Protein AF-A0A316U1J8-F1 (afdb_monomer_lite)

Foldseek 3Di:
DEDDEDEAEDAEFEAAAEEGAEYEQQYAEEYYFYEYAAHQEEPYHFEAHPDPDHHPEYEYFQAEHAHPDRQYAAPYEYALRGRYAYEQYEYENCPRYYAYDPRVVSVCVRPSRHDHAQYEYADDPPDDLVVHYPPVCSVRYDYDNDPVRRPGHHPPVVNCVDPLCVVPVPDPSNND

InterPro domains:
  IPR060488 Pectate-lyase like, beta-helix domain [PF28492] (2-145)

Organism: NCBI:txid2079485

Secondary structure (DSSP, 8-state):
-BSSEEEEEEEEEES-SS-SEEEBSS-EEEEEEEEEES-SS-SEEE----TT-----EEEEEEEEE-TTTT-S-SEEE-TT--EEEEEEEEE-GGG---B-TTHHHHHT-TT--EE--EEE-PPTT--HHHHS-TTTGGGEEE-SSGGG--SS--GGGGTTSHHHHHSTTS-SS--

pLDDT: mean 93.14, std 6.66, range [65.0, 98.94]

Radius of gyration: 15.33 Å; chains: 1; bounding box: 42×33×35 Å

Sequence (176 aa):
MFGGTVNVTNVLVWNAGDDAIDTDQAFSGTIDNILIVGPKGSAFELDGPEGNFTSTGHTIQNATTYLQGNGSELMIDVDANTDVFMNNLLFTGLDEGGGISSDYIDYANNPNGYAITDIEVILPPGTSIGTFFPTELASEVTSVANLGSATVGANVNAFIWTWARQDNPQGSIGLE

Structure (mmCIF, N/CA/C/O backbone):
data_AF-A0A316U1J8-F1
#
_entry.id   AF-A0A316U1J8-F1
#
loop_
_atom_site.group_PDB
_atom_site.id
_atom_site.type_symbol
_atom_site.label_atom_id
_atom_site.label_alt_id
_atom_site.label_comp_id
_atom_site.label_asym_id
_atom_site.label_entity_id
_atom_site.label_seq_id
_atom_site.pdbx_PDB_ins_code
_atom_site.Cartn_x
_atom_site.Cartn_y
_atom_site.Cartn_z
_atom_site.occupancy
_atom_site.B_iso_or_equiv
_atom_site.auth_seq_id
_atom_site.auth_comp_id
_atom_site.auth_asym_id
_atom_site.auth_atom_id
_atom_site.pdbx_PDB_model_num
ATOM 1 N N . MET A 1 1 ? 5.958 -12.857 -2.113 1.00 79.31 1 MET A N 1
ATOM 2 C CA . MET A 1 1 ? 5.408 -13.372 -3.397 1.00 79.31 1 MET A CA 1
ATOM 3 C C . MET A 1 1 ? 6.536 -13.271 -4.397 1.00 79.31 1 MET A C 1
ATOM 5 O O . MET A 1 1 ? 7.012 -12.181 -4.641 1.00 79.31 1 MET A O 1
ATOM 9 N N . PHE A 1 2 ? 6.982 -14.384 -4.977 1.00 84.25 2 PHE A N 1
ATOM 10 C CA . PHE A 1 2 ? 8.300 -14.423 -5.619 1.00 84.25 2 PHE A CA 1
ATOM 11 C C . PHE A 1 2 ? 8.196 -14.670 -7.121 1.00 84.25 2 PHE A C 1
ATOM 13 O O . PHE A 1 2 ? 7.815 -15.769 -7.534 1.00 84.25 2 PHE A O 1
ATOM 20 N N . GLY A 1 3 ? 8.583 -13.670 -7.914 1.00 83.50 3 GLY A N 1
ATOM 21 C CA . GLY A 1 3 ? 8.756 -13.755 -9.363 1.00 83.50 3 GLY A CA 1
ATOM 22 C C . GLY A 1 3 ? 7.527 -14.146 -10.199 1.00 83.50 3 GLY A C 1
ATOM 23 O O . GLY A 1 3 ? 6.469 -14.554 -9.718 1.00 83.50 3 GLY A O 1
ATOM 24 N N . GLY A 1 4 ? 7.686 -14.027 -11.519 1.00 88.06 4 GLY A N 1
ATOM 25 C CA . GLY A 1 4 ? 6.643 -14.347 -12.497 1.00 88.06 4 GLY A CA 1
ATOM 26 C C . GLY A 1 4 ? 5.555 -13.277 -12.622 1.00 88.06 4 GLY A C 1
ATOM 27 O O . GLY A 1 4 ? 5.612 -12.222 -11.995 1.00 88.06 4 GLY A O 1
ATOM 28 N N . THR A 1 5 ? 4.571 -13.538 -13.487 1.00 94.00 5 THR A N 1
ATOM 29 C CA . THR A 1 5 ? 3.422 -12.646 -13.701 1.00 94.00 5 THR A CA 1
ATOM 30 C C . THR A 1 5 ? 2.176 -13.256 -13.087 1.00 94.00 5 THR A C 1
ATOM 32 O O . THR A 1 5 ? 1.649 -14.244 -13.606 1.00 94.00 5 THR A O 1
ATOM 35 N N . VAL A 1 6 ? 1.700 -12.676 -11.988 1.00 93.31 6 VAL A N 1
ATOM 36 C CA . VAL A 1 6 ? 0.536 -13.178 -11.255 1.00 93.31 6 VAL A CA 1
ATOM 37 C C . VAL A 1 6 ? -0.423 -12.034 -10.973 1.00 93.31 6 VAL A C 1
ATOM 39 O O . VAL A 1 6 ? -0.027 -10.965 -10.527 1.00 93.31 6 VAL A O 1
ATOM 42 N N . ASN A 1 7 ? -1.709 -12.294 -11.202 1.00 96.69 7 ASN A N 1
ATOM 43 C CA . ASN A 1 7 ? -2.777 -11.409 -10.767 1.00 96.69 7 ASN A CA 1
ATOM 44 C C . ASN A 1 7 ? -3.546 -12.089 -9.638 1.00 96.69 7 ASN A C 1
ATOM 46 O O . ASN A 1 7 ? -4.023 -13.214 -9.813 1.00 96.69 7 ASN A O 1
ATOM 50 N N . VAL A 1 8 ? -3.670 -11.417 -8.499 1.00 96.12 8 VAL A N 1
ATOM 51 C CA . VAL A 1 8 ? -4.373 -11.926 -7.318 1.00 96.12 8 VAL A CA 1
ATOM 52 C C . VAL A 1 8 ? -5.377 -10.885 -6.851 1.00 96.12 8 VAL A C 1
ATOM 54 O O . VAL A 1 8 ? -5.111 -9.689 -6.905 1.00 96.12 8 VAL A O 1
ATOM 57 N N . THR A 1 9 ? -6.544 -11.342 -6.399 1.00 97.75 9 THR A N 1
ATOM 58 C CA . THR A 1 9 ? -7.559 -10.465 -5.814 1.00 97.75 9 THR A CA 1
ATOM 59 C C . THR A 1 9 ? -8.136 -11.044 -4.527 1.00 97.75 9 THR A C 1
ATOM 61 O O . THR A 1 9 ? -8.257 -12.266 -4.409 1.00 97.75 9 THR A O 1
ATOM 64 N N . ASN A 1 10 ? -8.542 -10.173 -3.598 1.00 97.06 10 ASN A N 1
ATOM 65 C CA . ASN A 1 10 ? -9.162 -10.515 -2.312 1.00 97.06 10 ASN A CA 1
ATOM 66 C C . ASN A 1 10 ? -8.202 -11.287 -1.398 1.00 97.06 10 ASN A C 1
ATOM 68 O O . ASN A 1 10 ? -8.494 -12.405 -0.969 1.00 97.06 10 ASN A O 1
ATOM 72 N N . VAL A 1 11 ? -7.047 -10.686 -1.111 1.00 96.88 11 VAL A N 1
ATOM 73 C CA . VAL A 1 11 ? -5.992 -11.278 -0.276 1.00 96.88 11 VAL A CA 1
ATOM 74 C C . VAL A 1 11 ? -6.199 -10.887 1.181 1.00 96.88 11 VAL A C 1
ATOM 76 O O . VAL A 1 11 ? -6.258 -9.704 1.489 1.00 96.88 11 VAL A O 1
ATOM 79 N N . LEU A 1 12 ? -6.333 -11.872 2.072 1.00 96.19 12 LEU A N 1
ATOM 80 C CA . LEU A 1 12 ? -6.348 -11.650 3.518 1.00 96.19 12 LEU A CA 1
ATOM 81 C C . LEU A 1 12 ? -5.062 -12.210 4.119 1.00 96.19 12 LEU A C 1
ATOM 83 O O . LEU A 1 12 ? -4.828 -13.417 4.027 1.00 96.19 12 LEU A O 1
ATOM 87 N N . VAL A 1 13 ? -4.283 -11.356 4.778 1.00 95.69 13 VAL A N 1
ATOM 88 C CA . VAL A 1 13 ? -3.155 -11.760 5.621 1.00 95.69 13 VAL A CA 1
ATOM 89 C C . VAL A 1 13 ? -3.489 -11.409 7.065 1.00 95.69 13 VAL A C 1
ATOM 91 O O . VAL A 1 13 ? -3.810 -10.265 7.374 1.00 95.69 13 VAL A O 1
ATOM 94 N N . TRP A 1 14 ? -3.460 -12.401 7.953 1.00 93.88 14 TRP A N 1
ATOM 95 C CA . TRP A 1 14 ? -3.897 -12.244 9.339 1.00 93.88 14 TRP A CA 1
ATOM 96 C C . TRP A 1 14 ? -2.831 -12.761 10.300 1.00 93.88 14 TRP A C 1
ATOM 98 O O . TRP A 1 14 ? -2.495 -13.945 10.263 1.00 93.88 14 TRP A O 1
ATOM 108 N N . ASN A 1 15 ? -2.358 -11.892 11.195 1.00 92.38 15 ASN A N 1
ATOM 109 C CA . ASN A 1 15 ? -1.335 -12.167 12.202 1.00 92.38 15 ASN A CA 1
ATOM 110 C C . ASN A 1 15 ? -0.069 -12.805 11.609 1.00 92.38 15 ASN A C 1
ATOM 112 O O . ASN A 1 15 ? 0.427 -13.809 12.131 1.00 92.38 15 ASN A O 1
ATOM 116 N N . ALA A 1 16 ? 0.433 -12.249 10.501 1.00 93.06 16 ALA A N 1
ATOM 117 C CA . ALA A 1 16 ? 1.732 -12.645 9.970 1.00 93.06 16 ALA A CA 1
ATOM 118 C C . ALA A 1 16 ? 2.806 -12.377 11.035 1.00 93.06 16 ALA A C 1
ATOM 120 O O . ALA A 1 16 ? 2.930 -11.266 11.544 1.00 93.06 16 ALA A O 1
ATOM 121 N N . GLY A 1 17 ? 3.556 -13.419 11.403 1.00 93.94 17 GLY A N 1
ATOM 122 C CA . GLY A 1 17 ? 4.637 -13.326 12.393 1.00 93.94 17 GLY A CA 1
ATOM 123 C C . GLY A 1 17 ? 5.924 -12.697 11.855 1.00 93.94 17 GLY A C 1
ATOM 124 O O . GLY A 1 17 ? 6.918 -12.685 12.580 1.00 93.94 17 GLY A O 1
ATOM 125 N N . ASP A 1 18 ? 5.872 -12.229 10.612 1.00 93.12 18 ASP A N 1
ATOM 126 C CA . ASP A 1 18 ? 6.921 -11.615 9.804 1.00 93.12 18 ASP A CA 1
ATOM 127 C C . ASP A 1 18 ? 6.227 -10.663 8.805 1.00 93.12 18 ASP A C 1
ATOM 129 O O . ASP A 1 18 ? 5.109 -10.205 9.099 1.00 93.12 18 ASP A O 1
ATOM 133 N N . ASP A 1 19 ? 6.825 -10.406 7.645 1.00 95.38 19 ASP A N 1
ATOM 134 C CA . ASP A 1 19 ? 6.227 -9.598 6.579 1.00 95.38 19 ASP A CA 1
ATOM 135 C C . ASP A 1 19 ? 4.926 -10.198 6.024 1.00 95.38 19 ASP A C 1
ATOM 137 O O . ASP A 1 19 ? 4.743 -11.420 5.941 1.00 95.38 19 ASP A O 1
ATOM 141 N N . ALA A 1 20 ? 3.973 -9.333 5.665 1.00 96.31 20 ALA A N 1
ATOM 142 C CA . ALA A 1 20 ? 2.653 -9.762 5.203 1.00 96.31 20 ALA A CA 1
ATOM 143 C C . ALA A 1 20 ? 2.577 -9.940 3.682 1.00 96.31 20 ALA A C 1
ATOM 145 O O . ALA A 1 20 ? 2.282 -11.041 3.204 1.00 96.31 20 ALA A O 1
ATOM 146 N N . ILE A 1 21 ? 2.793 -8.865 2.922 1.00 97.25 21 ILE A N 1
ATOM 147 C CA . ILE A 1 21 ? 2.889 -8.905 1.462 1.00 97.25 21 ILE A CA 1
ATOM 148 C C . ILE A 1 21 ? 4.327 -8.615 1.080 1.00 97.25 21 ILE A C 1
ATOM 150 O O . ILE A 1 21 ? 4.756 -7.474 1.049 1.00 97.25 21 ILE A O 1
ATOM 154 N N . ASP A 1 22 ? 5.029 -9.684 0.771 1.00 94.38 22 ASP A N 1
ATOM 155 C CA . ASP A 1 22 ? 6.385 -9.657 0.250 1.00 94.38 22 ASP A CA 1
ATOM 156 C C . ASP A 1 22 ? 6.318 -9.665 -1.291 1.00 94.38 22 ASP A C 1
ATOM 158 O O . ASP A 1 22 ? 5.448 -10.352 -1.854 1.00 94.38 22 ASP A O 1
ATOM 162 N N . THR A 1 23 ? 7.172 -8.922 -1.996 1.00 93.62 23 THR A N 1
ATOM 163 C CA . THR A 1 23 ? 7.335 -9.062 -3.452 1.00 93.62 23 THR A CA 1
ATOM 164 C C . THR A 1 23 ? 8.793 -8.998 -3.877 1.00 93.62 23 THR A C 1
ATOM 166 O O . THR A 1 23 ? 9.331 -7.910 -4.028 1.00 93.62 23 THR A O 1
ATOM 169 N N . ASP A 1 24 ? 9.361 -10.150 -4.229 1.00 87.06 24 ASP A N 1
ATOM 170 C CA . ASP A 1 24 ? 10.767 -10.243 -4.632 1.00 87.06 24 ASP A CA 1
ATOM 171 C C . ASP A 1 24 ? 10.922 -10.874 -6.021 1.00 87.06 24 ASP A C 1
ATOM 173 O O . ASP A 1 24 ? 9.967 -11.343 -6.665 1.00 87.06 24 ASP A O 1
ATOM 177 N N . GLN A 1 25 ? 12.177 -10.970 -6.474 1.00 90.44 25 GLN A N 1
ATOM 178 C CA . GLN A 1 25 ? 12.572 -11.763 -7.644 1.00 90.44 25 GLN A CA 1
ATOM 179 C C . GLN A 1 25 ? 11.831 -11.336 -8.926 1.00 90.44 25 GLN A C 1
ATOM 181 O O . GLN A 1 25 ? 11.451 -12.170 -9.753 1.00 90.44 25 GLN A O 1
ATOM 186 N N . ALA A 1 26 ? 11.642 -10.022 -9.102 1.00 90.81 26 ALA A N 1
ATOM 187 C CA . ALA A 1 26 ? 10.945 -9.418 -10.242 1.00 90.81 26 ALA A CA 1
ATOM 188 C C . ALA A 1 26 ? 9.490 -9.891 -10.404 1.00 90.81 26 ALA A C 1
ATOM 190 O O . ALA A 1 26 ? 9.045 -10.243 -11.504 1.00 90.81 26 ALA A O 1
ATOM 191 N N . PHE A 1 27 ? 8.741 -9.917 -9.301 1.00 93.69 27 PHE A N 1
ATOM 192 C CA . PHE A 1 27 ? 7.295 -10.076 -9.355 1.00 93.69 27 PHE A CA 1
ATOM 193 C C . PHE A 1 27 ? 6.652 -9.032 -10.291 1.00 93.69 27 PHE A C 1
ATOM 195 O O . PHE A 1 27 ? 7.014 -7.855 -10.297 1.00 93.69 27 PHE A O 1
ATOM 202 N N . SER A 1 28 ? 5.687 -9.475 -11.098 1.00 93.81 28 SER A N 1
ATOM 203 C CA . SER A 1 28 ? 4.926 -8.638 -12.032 1.00 93.81 28 SER A CA 1
ATOM 204 C C . SER A 1 28 ? 3.435 -8.984 -11.985 1.00 93.81 28 SER A C 1
ATOM 206 O O . SER A 1 28 ? 3.052 -10.101 -11.629 1.00 93.81 28 SER A O 1
ATOM 208 N N . GLY A 1 29 ? 2.582 -8.050 -12.404 1.00 95.31 29 GLY A N 1
ATOM 209 C CA . GLY A 1 29 ? 1.125 -8.219 -12.405 1.00 95.31 29 GLY A CA 1
ATOM 210 C C . GLY A 1 29 ? 0.436 -7.320 -11.385 1.00 95.31 29 GLY A C 1
ATOM 211 O O . GLY A 1 29 ? 0.905 -6.214 -11.120 1.00 95.31 29 GLY A O 1
ATOM 212 N N . THR A 1 30 ? -0.700 -7.762 -10.852 1.00 98.00 30 THR A N 1
ATOM 213 C CA . THR A 1 30 ? -1.543 -6.941 -9.973 1.00 98.00 30 THR A CA 1
ATOM 214 C C . THR A 1 30 ? -2.007 -7.712 -8.745 1.00 98.00 30 THR A C 1
ATOM 216 O O . THR A 1 30 ? -2.579 -8.795 -8.866 1.00 98.00 30 THR A O 1
ATOM 219 N N . ILE A 1 31 ? -1.829 -7.119 -7.569 1.00 98.50 31 ILE A N 1
ATOM 220 C CA . ILE A 1 31 ? -2.442 -7.561 -6.318 1.00 98.50 31 ILE A CA 1
ATOM 221 C C . ILE A 1 31 ? -3.523 -6.539 -5.961 1.00 98.50 31 ILE A C 1
ATOM 223 O O . ILE A 1 31 ? -3.236 -5.366 -5.736 1.00 98.50 31 ILE A O 1
ATOM 227 N N . ASP A 1 32 ? -4.778 -6.975 -5.962 1.00 98.81 32 ASP A N 1
ATOM 228 C CA . ASP A 1 32 ? -5.940 -6.101 -5.811 1.00 98.81 32 ASP A CA 1
ATOM 229 C C . ASP A 1 32 ? -6.817 -6.515 -4.628 1.00 98.81 32 ASP A C 1
ATOM 231 O O . ASP A 1 32 ? -7.063 -7.699 -4.401 1.00 98.81 32 ASP A O 1
ATOM 235 N N . ASN A 1 33 ? -7.360 -5.541 -3.907 1.00 98.56 33 ASN A N 1
ATOM 236 C CA . ASN A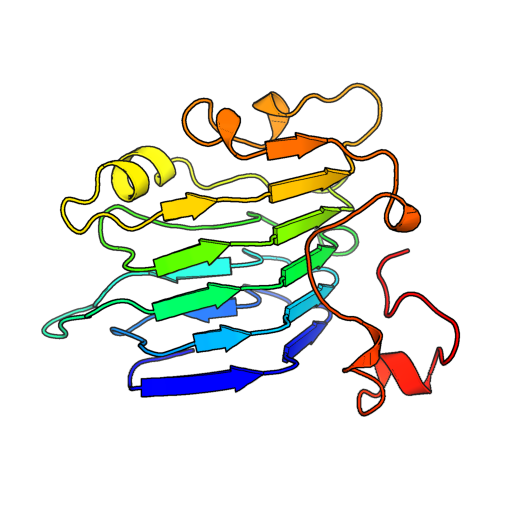 1 33 ? -8.240 -5.750 -2.762 1.00 98.56 33 ASN A CA 1
ATOM 237 C C . ASN A 1 33 ? -7.583 -6.588 -1.650 1.00 98.56 33 ASN A C 1
ATOM 239 O O . ASN A 1 33 ? -7.783 -7.803 -1.553 1.00 98.56 33 ASN A O 1
ATOM 243 N N . ILE A 1 34 ? -6.783 -5.930 -0.816 1.00 98.44 34 ILE A N 1
ATOM 244 C CA . ILE A 1 34 ? -5.905 -6.572 0.166 1.00 98.44 34 ILE A CA 1
ATOM 245 C C . ILE A 1 34 ? -6.303 -6.137 1.569 1.00 98.44 34 ILE A C 1
ATOM 247 O O . ILE A 1 34 ? -6.417 -4.950 1.845 1.00 98.44 34 ILE A O 1
ATOM 251 N N . LEU A 1 35 ? -6.466 -7.093 2.473 1.00 97.38 35 LEU A N 1
ATOM 252 C CA . LEU A 1 35 ? -6.705 -6.844 3.884 1.00 97.38 35 LEU A CA 1
ATOM 253 C C . LEU A 1 35 ? -5.566 -7.453 4.703 1.00 97.38 35 LEU A C 1
ATOM 255 O O . LEU A 1 35 ? -5.348 -8.664 4.654 1.00 97.38 35 LEU A O 1
ATOM 259 N N . ILE A 1 36 ? -4.851 -6.619 5.454 1.00 96.75 36 ILE A N 1
ATOM 260 C CA . ILE A 1 36 ? -3.763 -7.036 6.343 1.00 96.75 36 ILE A CA 1
ATOM 261 C C . ILE A 1 36 ? -4.156 -6.694 7.777 1.00 96.75 36 ILE A C 1
ATOM 263 O O . ILE A 1 36 ? -4.525 -5.558 8.071 1.00 96.75 36 ILE A O 1
ATOM 267 N N . VAL A 1 37 ? -4.081 -7.678 8.671 1.00 94.88 37 VAL A N 1
ATOM 268 C CA . VAL A 1 37 ? -4.459 -7.535 10.082 1.00 94.88 37 VAL A CA 1
ATOM 269 C C . VAL A 1 37 ? -3.307 -8.003 10.961 1.00 94.88 37 VAL A C 1
ATOM 271 O O . VAL A 1 37 ? -2.948 -9.179 10.927 1.00 94.88 37 VAL A O 1
ATOM 274 N N . GLY A 1 38 ? -2.743 -7.083 11.742 1.00 93.69 38 GLY A N 1
ATOM 275 C CA . GLY A 1 38 ? -1.696 -7.325 12.730 1.00 93.69 38 GLY A CA 1
ATOM 276 C C . GLY A 1 38 ? -0.424 -7.970 12.167 1.00 93.69 38 GLY A C 1
ATOM 277 O O . GLY A 1 38 ? -0.052 -9.038 12.653 1.00 93.69 38 GLY A O 1
ATOM 278 N N . PRO A 1 39 ? 0.253 -7.404 11.155 1.00 94.56 39 PRO A N 1
ATOM 279 C CA . PRO A 1 39 ? 1.574 -7.889 10.767 1.00 94.56 39 PRO A CA 1
ATOM 280 C C . PRO A 1 39 ? 2.593 -7.597 11.878 1.00 94.56 39 PRO A C 1
ATOM 282 O O . PRO A 1 39 ? 2.436 -6.635 12.633 1.00 94.56 39 PRO A O 1
ATOM 285 N N . LYS A 1 40 ? 3.626 -8.434 11.998 1.00 94.00 40 LYS A N 1
ATOM 286 C CA . LYS A 1 40 ? 4.759 -8.174 12.896 1.00 94.00 40 LYS A CA 1
ATOM 287 C C . LYS A 1 40 ? 5.933 -7.517 12.168 1.00 94.00 40 LYS A C 1
ATOM 289 O O . LYS A 1 40 ? 6.540 -6.618 12.736 1.00 94.00 40 LYS A O 1
ATOM 294 N N . GLY A 1 41 ? 6.244 -7.964 10.953 1.00 94.50 41 GLY A N 1
ATOM 295 C CA . GLY A 1 41 ? 7.216 -7.302 10.084 1.00 94.50 41 GLY A CA 1
ATOM 296 C C . GLY A 1 41 ? 6.584 -6.125 9.343 1.00 94.50 41 GLY A C 1
ATOM 297 O O . GLY A 1 41 ? 5.674 -5.449 9.856 1.00 94.50 41 GLY A O 1
ATOM 298 N N . SER A 1 42 ? 7.036 -5.922 8.117 1.00 96.06 42 SER A N 1
ATOM 299 C CA . SER A 1 42 ? 6.474 -4.986 7.158 1.00 96.06 42 SER A CA 1
ATOM 300 C C . SER A 1 42 ? 5.101 -5.463 6.672 1.00 96.06 42 SER A C 1
ATOM 302 O O . SER A 1 42 ? 4.882 -6.629 6.332 1.00 96.06 42 SER A O 1
ATOM 304 N N . ALA A 1 43 ? 4.117 -4.562 6.615 1.00 97.31 43 ALA A N 1
ATOM 305 C CA . ALA A 1 43 ? 2.846 -4.897 5.971 1.00 97.31 43 ALA A CA 1
ATOM 306 C C . ALA A 1 43 ? 3.046 -5.129 4.462 1.00 97.31 43 ALA A C 1
ATOM 308 O O . ALA A 1 43 ? 2.450 -6.043 3.889 1.00 97.31 43 ALA A O 1
ATOM 309 N N . PHE A 1 44 ? 3.927 -4.342 3.850 1.00 98.12 44 PHE A N 1
ATOM 310 C CA . PHE A 1 44 ? 4.412 -4.532 2.492 1.00 98.12 44 PHE A CA 1
ATOM 311 C C . PHE A 1 44 ? 5.940 -4.522 2.520 1.00 98.12 44 PHE A C 1
ATOM 313 O O . PHE A 1 44 ? 6.498 -3.475 2.813 1.00 98.12 44 PHE A O 1
ATOM 320 N N . GLU A 1 45 ? 6.578 -5.656 2.251 1.00 96.69 45 GLU A N 1
ATOM 321 C CA . GLU A 1 45 ? 8.030 -5.792 2.068 1.00 96.69 45 GLU A CA 1
ATOM 322 C C . GLU A 1 45 ? 8.288 -5.887 0.563 1.00 96.69 45 GLU A C 1
ATOM 324 O O . GLU A 1 45 ? 7.939 -6.890 -0.064 1.00 96.69 45 GLU A O 1
ATOM 329 N N . LEU A 1 46 ? 8.748 -4.808 -0.067 1.00 96.50 46 LEU A N 1
ATOM 330 C CA . LEU A 1 46 ? 8.742 -4.711 -1.525 1.00 96.50 46 LEU A CA 1
ATOM 331 C C . LEU A 1 46 ? 10.151 -4.492 -2.061 1.00 96.50 46 LEU A C 1
ATOM 333 O O . LEU A 1 46 ? 10.619 -3.356 -2.135 1.00 96.50 46 LEU A O 1
ATOM 337 N N . ASP A 1 47 ? 10.756 -5.556 -2.572 1.00 88.38 47 ASP A N 1
ATOM 338 C CA . ASP A 1 47 ? 12.037 -5.476 -3.258 1.00 88.38 47 ASP A CA 1
ATOM 339 C C . ASP A 1 47 ? 11.882 -5.411 -4.782 1.00 88.38 47 ASP A C 1
ATOM 341 O O . ASP A 1 47 ? 10.871 -5.771 -5.404 1.00 88.38 47 ASP A O 1
ATOM 345 N N . GLY A 1 48 ? 12.925 -4.916 -5.437 1.00 87.31 48 GLY A N 1
ATOM 346 C CA . GLY A 1 48 ? 13.026 -4.943 -6.883 1.00 87.31 48 GLY A CA 1
ATOM 347 C C . GLY A 1 48 ? 13.497 -6.279 -7.475 1.00 87.31 48 GLY A C 1
ATOM 348 O O . GLY A 1 48 ? 13.522 -7.340 -6.846 1.00 87.31 48 GLY A O 1
ATOM 349 N N . PRO A 1 49 ? 13.867 -6.268 -8.768 1.00 90.69 49 PRO A N 1
ATOM 350 C CA . PRO A 1 49 ? 14.498 -7.413 -9.412 1.00 90.69 49 PRO A CA 1
ATOM 351 C C . PRO A 1 49 ? 15.828 -7.797 -8.740 1.00 90.69 49 PRO A C 1
ATOM 353 O O . PRO A 1 49 ? 16.746 -6.986 -8.645 1.00 90.69 49 PRO A O 1
ATOM 356 N N . GLU A 1 50 ? 15.987 -9.077 -8.400 1.00 89.88 50 GLU A N 1
ATOM 357 C CA . GLU A 1 50 ? 17.231 -9.601 -7.830 1.00 89.88 50 GLU A CA 1
ATOM 358 C C . GLU A 1 50 ? 18.087 -10.368 -8.855 1.00 89.88 50 GLU A C 1
ATOM 360 O O . GLU A 1 50 ? 17.603 -10.985 -9.810 1.00 89.88 50 GLU A O 1
ATOM 365 N N . GLY A 1 51 ? 19.406 -10.381 -8.651 1.00 89.00 51 GLY A N 1
ATOM 366 C CA . GLY A 1 51 ? 20.339 -11.131 -9.494 1.00 89.00 51 GLY A CA 1
ATOM 367 C C . GLY A 1 51 ? 20.346 -10.667 -10.957 1.00 89.00 51 GLY A C 1
ATOM 368 O O . GLY A 1 51 ? 20.754 -9.550 -11.256 1.00 89.00 51 GLY A O 1
ATOM 369 N N . ASN A 1 52 ? 19.958 -11.557 -11.879 1.00 88.12 52 ASN A N 1
ATOM 370 C CA . ASN A 1 52 ? 19.901 -11.266 -13.321 1.00 88.12 52 ASN A CA 1
ATOM 371 C C . ASN A 1 52 ? 18.470 -11.009 -13.824 1.00 88.12 52 ASN A C 1
ATOM 373 O O . ASN A 1 52 ? 18.259 -10.941 -15.038 1.00 88.12 52 ASN A O 1
ATOM 377 N N . PHE A 1 53 ? 17.481 -10.958 -12.929 1.00 88.12 53 PHE A N 1
ATOM 378 C CA . PHE A 1 53 ? 16.106 -10.686 -13.322 1.00 88.12 53 PHE A CA 1
ATOM 379 C C . PHE A 1 53 ? 15.927 -9.213 -13.705 1.00 88.12 53 PHE A C 1
ATOM 381 O O . PHE A 1 53 ? 16.662 -8.333 -13.269 1.00 88.12 53 PHE A O 1
ATOM 388 N N . THR A 1 54 ? 14.936 -8.956 -14.552 1.00 87.50 54 THR A N 1
ATOM 389 C CA . THR A 1 54 ? 14.489 -7.608 -14.917 1.00 87.50 54 THR A CA 1
ATOM 390 C C . THR A 1 54 ? 13.000 -7.525 -14.649 1.00 87.50 54 THR A C 1
ATOM 392 O O . THR A 1 54 ? 12.282 -8.460 -15.011 1.00 87.50 54 THR A O 1
ATOM 395 N N . SER A 1 55 ? 12.534 -6.418 -14.083 1.00 85.56 55 SER A N 1
ATOM 396 C CA . SER A 1 55 ? 11.117 -6.191 -13.815 1.00 85.56 55 SER A CA 1
ATOM 397 C C . SER A 1 55 ? 10.556 -5.122 -14.750 1.00 85.56 55 SER A C 1
ATOM 399 O O . SER A 1 55 ? 11.252 -4.201 -15.175 1.00 85.56 55 SER A O 1
ATOM 401 N N . THR A 1 56 ? 9.283 -5.275 -15.109 1.00 86.06 56 THR A N 1
ATOM 402 C CA . THR A 1 56 ? 8.461 -4.198 -15.693 1.00 86.06 56 THR A CA 1
ATOM 403 C C . THR A 1 56 ? 7.538 -3.577 -14.645 1.00 86.06 56 THR A C 1
ATOM 405 O O . THR A 1 56 ? 6.589 -2.876 -14.992 1.00 86.06 56 THR A O 1
ATOM 408 N N . GLY A 1 57 ? 7.785 -3.922 -13.386 1.00 92.81 57 GLY A N 1
ATOM 409 C CA . GLY A 1 57 ? 7.006 -3.579 -12.222 1.00 92.81 57 GLY A CA 1
ATOM 410 C C . GLY A 1 57 ? 5.696 -4.340 -12.071 1.00 92.81 57 GLY A C 1
ATOM 411 O O . GLY A 1 57 ? 5.281 -5.142 -12.920 1.00 92.81 57 GLY A O 1
ATOM 412 N N . HIS A 1 58 ? 5.045 -4.072 -10.947 1.00 96.88 58 HIS A N 1
ATOM 413 C CA . HIS A 1 58 ? 3.729 -4.589 -10.599 1.00 96.88 58 HIS A CA 1
ATOM 414 C C . HIS A 1 58 ? 2.857 -3.497 -9.973 1.00 96.88 58 HIS A C 1
ATOM 416 O O . HIS A 1 58 ? 3.291 -2.363 -9.773 1.00 96.88 58 HIS A O 1
ATOM 422 N N . THR A 1 59 ? 1.599 -3.825 -9.698 1.00 98.44 59 THR A N 1
ATOM 423 C CA . THR A 1 59 ? 0.643 -2.905 -9.078 1.00 98.44 59 THR A CA 1
ATOM 424 C C . THR A 1 59 ? 0.035 -3.527 -7.834 1.00 98.44 59 THR A C 1
ATOM 426 O O . THR A 1 59 ? -0.434 -4.664 -7.873 1.00 98.44 59 THR A O 1
ATOM 429 N N . ILE A 1 60 ? -0.004 -2.759 -6.753 1.00 98.75 60 ILE A N 1
ATOM 430 C CA . ILE A 1 60 ? -0.728 -3.076 -5.527 1.00 98.75 60 ILE A CA 1
ATOM 431 C C . ILE A 1 60 ? -1.813 -2.021 -5.347 1.00 98.75 60 ILE A C 1
ATOM 433 O O . ILE A 1 60 ? -1.533 -0.829 -5.326 1.00 98.75 60 ILE A O 1
ATOM 437 N N . GLN A 1 61 ? -3.069 -2.434 -5.225 1.00 98.81 61 GLN A N 1
ATOM 438 C CA . GLN A 1 6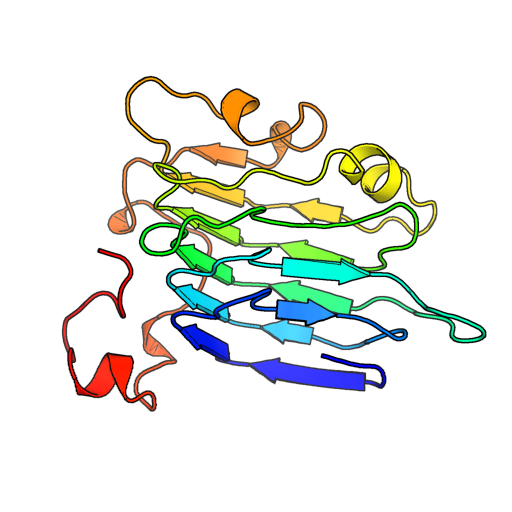1 ? -4.167 -1.475 -5.121 1.00 98.81 61 GLN A CA 1
ATOM 439 C C . GLN A 1 61 ? -5.294 -1.948 -4.211 1.00 98.81 61 GLN A C 1
ATOM 441 O O . GLN A 1 61 ? -5.527 -3.147 -4.046 1.00 98.81 61 GLN A O 1
ATOM 446 N N . ASN A 1 62 ? -6.028 -0.976 -3.664 1.00 98.81 62 ASN A N 1
ATOM 447 C CA . ASN A 1 62 ? -7.185 -1.200 -2.796 1.00 98.81 62 ASN A CA 1
ATOM 448 C C . ASN A 1 62 ? -6.801 -1.989 -1.536 1.00 98.81 62 ASN A C 1
ATOM 450 O O . ASN A 1 62 ? -7.311 -3.083 -1.291 1.00 98.81 62 ASN A O 1
ATOM 454 N N . ALA A 1 63 ? -5.877 -1.451 -0.744 1.00 98.69 63 ALA A N 1
ATOM 455 C CA . ALA A 1 63 ? -5.369 -2.126 0.444 1.00 98.69 63 ALA A CA 1
ATOM 456 C C . ALA A 1 63 ? -5.852 -1.465 1.735 1.00 98.69 63 ALA A C 1
ATOM 458 O O . ALA A 1 63 ? -5.830 -0.245 1.860 1.00 98.69 63 ALA A O 1
ATOM 459 N N . THR A 1 64 ? -6.242 -2.270 2.718 1.00 98.31 64 THR A N 1
ATOM 460 C CA . THR A 1 64 ? -6.449 -1.823 4.096 1.00 98.31 64 THR A CA 1
ATOM 461 C C . THR A 1 64 ? -5.536 -2.608 5.023 1.00 98.31 64 THR A C 1
ATOM 463 O O . THR A 1 64 ? -5.603 -3.836 5.064 1.00 98.31 64 THR A O 1
ATOM 466 N N . THR A 1 65 ? -4.736 -1.892 5.807 1.00 97.38 65 THR A N 1
ATOM 467 C CA . THR A 1 65 ? -3.824 -2.467 6.795 1.00 97.38 65 THR A CA 1
ATOM 468 C C . THR A 1 65 ? -4.180 -1.962 8.185 1.00 97.38 65 THR A C 1
ATOM 470 O O . THR A 1 65 ? -4.191 -0.757 8.443 1.00 97.38 65 THR A O 1
ATOM 473 N N . TYR A 1 66 ? -4.428 -2.899 9.094 1.00 95.75 66 TYR A N 1
ATOM 474 C CA . TYR A 1 66 ? 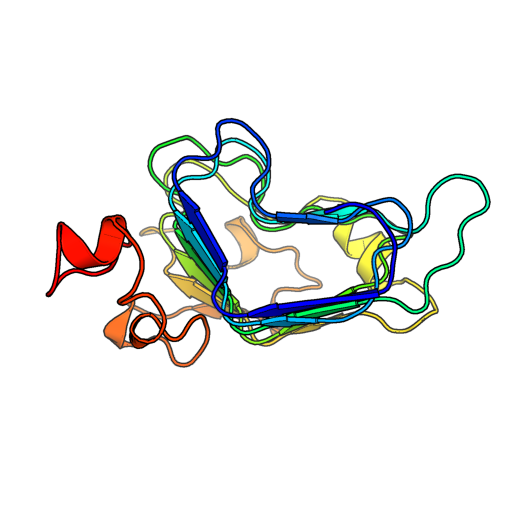-4.515 -2.651 10.526 1.00 95.75 66 TYR A CA 1
ATOM 475 C C . TYR A 1 66 ? -3.250 -3.148 11.213 1.00 95.75 66 TYR A C 1
ATOM 477 O O . TYR A 1 66 ? -2.980 -4.346 11.216 1.00 95.75 66 TYR A O 1
ATOM 485 N N . LEU A 1 67 ? -2.460 -2.219 11.751 1.00 93.88 67 LEU A N 1
ATOM 486 C CA . LEU A 1 67 ? -1.116 -2.498 12.262 1.00 93.88 67 LEU A CA 1
ATOM 487 C C . LEU A 1 67 ? -1.091 -3.009 13.710 1.00 93.88 67 LEU A C 1
ATOM 489 O O . LEU A 1 67 ? -0.108 -3.624 14.126 1.00 93.88 67 LEU A O 1
ATOM 493 N N . GLN A 1 68 ? -2.148 -2.763 14.484 1.00 87.06 68 GLN A N 1
ATOM 494 C CA . GLN A 1 68 ? -2.168 -3.081 15.910 1.00 87.06 68 GLN A CA 1
ATOM 495 C C . GLN A 1 68 ? -2.212 -4.596 16.166 1.00 87.06 68 GLN A C 1
ATOM 497 O O . GLN A 1 68 ? -2.801 -5.365 15.404 1.00 87.06 68 GLN A O 1
ATOM 502 N N . GLY A 1 69 ? -1.609 -5.021 17.278 1.00 82.12 69 GLY A N 1
ATOM 503 C CA . GLY A 1 69 ? -1.723 -6.364 17.842 1.00 82.12 69 GLY A CA 1
ATOM 504 C C . GLY A 1 69 ? -0.403 -7.128 17.888 1.00 82.12 69 GLY A C 1
ATOM 505 O O . GLY A 1 69 ? -0.193 -7.903 18.820 1.00 82.12 69 GLY A O 1
ATOM 506 N N . ASN A 1 70 ? 0.489 -6.910 16.915 1.00 83.88 70 ASN A N 1
ATOM 507 C CA . ASN A 1 70 ? 1.764 -7.633 16.819 1.00 83.88 70 ASN A CA 1
ATOM 508 C C . ASN A 1 70 ? 3.001 -6.726 16.706 1.00 83.88 70 ASN A C 1
ATOM 510 O O . ASN A 1 70 ? 4.109 -7.255 16.641 1.00 83.88 70 ASN A O 1
ATOM 514 N N . GLY A 1 71 ? 2.830 -5.398 16.759 1.00 83.00 71 GLY A N 1
ATOM 515 C CA . GLY A 1 71 ? 3.931 -4.431 16.712 1.00 83.00 71 GLY A CA 1
ATOM 516 C C . GLY A 1 71 ? 4.649 -4.399 15.363 1.00 83.00 71 GLY A C 1
ATOM 517 O O . GLY A 1 71 ? 5.845 -4.669 15.320 1.00 83.00 71 GLY A O 1
ATOM 518 N N . SER A 1 72 ? 3.903 -4.106 14.293 1.00 90.94 72 SER A N 1
ATOM 519 C CA . SER A 1 72 ? 4.422 -4.003 12.922 1.00 90.94 72 SER A CA 1
ATOM 520 C C . SER A 1 72 ? 5.645 -3.088 12.820 1.00 90.94 72 SER A C 1
ATOM 522 O O . SER A 1 72 ? 5.663 -2.001 13.406 1.00 90.94 72 SER A O 1
ATOM 524 N N . GLU A 1 73 ? 6.640 -3.516 12.044 1.00 92.62 73 GLU A N 1
ATOM 525 C CA . GLU A 1 73 ? 7.855 -2.746 11.782 1.00 92.62 73 GLU A CA 1
ATOM 526 C C . GLU A 1 73 ? 7.565 -1.562 10.849 1.00 92.62 73 GLU A C 1
ATOM 528 O O . GLU A 1 73 ? 7.591 -0.408 11.289 1.00 92.62 73 GLU A O 1
ATOM 533 N N . LEU A 1 74 ? 7.190 -1.839 9.597 1.00 96.44 74 LEU A N 1
ATOM 534 C CA . LEU A 1 74 ? 6.863 -0.827 8.591 1.00 96.44 74 LEU A CA 1
ATOM 535 C C . LEU A 1 74 ? 5.469 -1.038 7.991 1.00 96.44 74 LEU A C 1
ATOM 537 O O . LEU A 1 74 ? 4.959 -2.148 7.861 1.00 96.44 74 LEU A O 1
ATOM 541 N N . MET A 1 75 ? 4.834 0.061 7.585 1.00 97.75 75 MET A N 1
ATOM 542 C CA . MET A 1 75 ? 3.664 0.012 6.707 1.00 97.75 75 MET A CA 1
ATOM 543 C C . MET A 1 75 ? 4.088 -0.402 5.303 1.00 97.75 75 MET A C 1
ATOM 545 O O . MET A 1 75 ? 3.444 -1.258 4.714 1.00 97.75 75 MET A O 1
ATOM 549 N N . ILE A 1 76 ? 5.139 0.218 4.768 1.00 98.31 76 ILE A N 1
ATOM 550 C CA . ILE A 1 76 ? 5.672 -0.087 3.443 1.00 98.31 76 ILE A CA 1
ATOM 551 C C . ILE A 1 76 ? 7.192 0.000 3.523 1.00 98.31 76 ILE A C 1
ATOM 553 O O . ILE A 1 76 ? 7.721 1.068 3.852 1.00 98.31 76 ILE A O 1
ATOM 557 N N . ASP A 1 77 ? 7.850 -1.111 3.223 1.00 97.69 77 ASP A N 1
ATOM 558 C CA . ASP A 1 77 ? 9.268 -1.182 2.924 1.00 97.69 77 ASP A CA 1
ATOM 559 C C . ASP A 1 77 ? 9.488 -1.197 1.409 1.00 97.69 77 ASP A C 1
ATOM 561 O O . ASP A 1 77 ? 8.792 -1.893 0.670 1.00 97.69 77 ASP A O 1
ATOM 565 N N . VAL A 1 78 ? 10.396 -0.338 0.964 1.00 97.25 78 VAL A N 1
ATOM 566 C CA . VAL A 1 78 ? 10.795 -0.115 -0.430 1.00 97.25 78 VAL A CA 1
ATOM 567 C C . VAL A 1 78 ? 12.243 0.345 -0.443 1.00 97.25 78 VAL A C 1
ATOM 569 O O . VAL A 1 78 ? 12.685 1.012 0.497 1.00 97.25 78 VAL A O 1
ATOM 572 N N . ASP A 1 79 ? 12.926 0.118 -1.559 1.00 94.25 79 ASP A N 1
ATOM 573 C CA . ASP A 1 79 ? 14.289 0.557 -1.807 1.00 94.25 79 ASP A CA 1
ATOM 574 C C . ASP A 1 79 ? 14.445 1.248 -3.184 1.00 94.25 79 ASP A C 1
ATOM 576 O O . ASP A 1 79 ? 13.486 1.542 -3.906 1.00 94.25 79 ASP A O 1
ATOM 580 N N . ALA A 1 80 ? 15.691 1.532 -3.571 1.00 94.06 80 ALA A N 1
ATOM 581 C CA . ALA A 1 80 ? 16.013 2.201 -4.830 1.00 94.06 80 ALA A CA 1
ATOM 582 C C . ALA A 1 80 ? 15.605 1.426 -6.101 1.00 94.06 80 ALA A C 1
ATOM 584 O O . ALA A 1 80 ? 15.476 2.038 -7.168 1.00 94.06 80 ALA A O 1
ATOM 585 N N . ASN A 1 81 ? 15.491 0.096 -6.032 1.00 91.94 81 ASN A N 1
ATOM 586 C CA . ASN A 1 81 ? 15.195 -0.772 -7.169 1.00 91.94 81 ASN A CA 1
ATOM 587 C C . ASN A 1 81 ? 13.774 -1.360 -7.141 1.00 91.94 81 ASN A C 1
ATOM 589 O O . ASN A 1 81 ? 13.398 -2.016 -8.117 1.00 91.94 81 ASN A O 1
ATOM 593 N N . THR A 1 82 ? 12.981 -1.093 -6.101 1.00 95.38 82 THR A N 1
ATOM 594 C CA . THR A 1 82 ? 11.569 -1.474 -6.054 1.00 95.38 82 THR A CA 1
ATOM 595 C C . THR A 1 82 ? 10.803 -0.890 -7.242 1.00 95.38 82 THR A C 1
ATOM 597 O O . THR A 1 82 ? 10.755 0.321 -7.473 1.00 95.38 82 THR A O 1
ATOM 600 N N . ASP A 1 83 ? 10.146 -1.779 -7.986 1.00 95.31 83 ASP A N 1
ATOM 601 C CA . ASP A 1 83 ? 9.406 -1.463 -9.203 1.00 95.31 83 ASP A CA 1
ATOM 602 C C . ASP A 1 83 ? 7.898 -1.713 -8.974 1.00 95.31 83 ASP A C 1
ATOM 604 O O . ASP A 1 83 ? 7.339 -2.727 -9.405 1.00 95.31 83 ASP A O 1
ATOM 608 N N . VAL A 1 84 ? 7.217 -0.816 -8.254 1.00 97.69 84 VAL A N 1
ATOM 609 C CA . VAL A 1 84 ? 5.801 -0.988 -7.873 1.00 97.69 84 VAL A CA 1
ATOM 610 C C . VAL A 1 84 ? 4.980 0.282 -8.073 1.00 97.69 84 VAL A C 1
ATOM 612 O O . VAL A 1 84 ? 5.431 1.381 -7.805 1.00 97.69 84 VAL A O 1
ATOM 615 N N . PHE A 1 85 ? 3.736 0.159 -8.520 1.00 98.38 85 PHE A N 1
ATOM 616 C CA . PHE A 1 85 ? 2.736 1.211 -8.338 1.00 98.38 85 PHE A CA 1
ATOM 617 C C . PHE A 1 85 ? 1.825 0.837 -7.181 1.00 98.38 85 PHE A C 1
ATOM 619 O O . PHE A 1 85 ? 1.283 -0.269 -7.177 1.00 98.38 85 PHE A O 1
ATOM 626 N N . MET A 1 86 ? 1.616 1.755 -6.238 1.00 98.81 86 MET A N 1
ATOM 627 C CA . MET A 1 86 ? 0.640 1.562 -5.170 1.00 98.81 86 MET A CA 1
ATOM 628 C C . MET A 1 86 ? -0.387 2.687 -5.134 1.00 98.81 86 MET A C 1
ATOM 630 O O . MET A 1 86 ? -0.031 3.866 -5.208 1.00 98.81 86 MET A O 1
ATOM 634 N N . ASN A 1 87 ? -1.665 2.336 -5.003 1.00 98.81 87 ASN A N 1
ATOM 635 C CA . ASN A 1 87 ? -2.727 3.330 -4.873 1.00 98.81 87 ASN A CA 1
ATOM 636 C C . ASN A 1 87 ? -3.935 2.829 -4.075 1.00 98.81 87 ASN A C 1
ATOM 638 O O . ASN A 1 87 ? -4.205 1.627 -4.015 1.00 98.81 87 ASN A O 1
ATOM 642 N N . ASN A 1 88 ? -4.712 3.772 -3.539 1.00 98.75 88 ASN A N 1
ATOM 643 C CA . ASN A 1 88 ? -5.931 3.511 -2.777 1.00 98.75 88 ASN A CA 1
ATOM 644 C C . ASN A 1 88 ? -5.630 2.672 -1.519 1.00 98.75 88 ASN A C 1
ATOM 646 O O . ASN A 1 88 ? -6.066 1.521 -1.391 1.00 98.75 88 ASN A O 1
ATOM 650 N N . LEU A 1 89 ? -4.820 3.241 -0.621 1.00 98.88 89 LEU A N 1
ATOM 651 C CA . LEU A 1 89 ? -4.275 2.578 0.568 1.00 98.88 89 LEU A CA 1
ATOM 652 C C . LEU A 1 89 ? -4.853 3.186 1.850 1.00 98.88 89 LEU A C 1
ATOM 654 O O . LEU A 1 89 ? -4.808 4.396 2.038 1.00 98.88 89 LEU A O 1
ATOM 658 N N . LEU A 1 90 ? -5.344 2.350 2.762 1.00 98.62 90 LEU A N 1
ATOM 659 C CA . LEU A 1 90 ? -5.840 2.759 4.074 1.00 98.62 90 LEU A CA 1
ATOM 660 C C . LEU A 1 90 ? -4.995 2.135 5.187 1.00 98.62 90 LEU A C 1
ATOM 662 O O . LEU A 1 90 ? -4.957 0.911 5.317 1.00 98.62 90 LEU A O 1
ATOM 666 N N . PHE A 1 91 ? -4.402 2.968 6.042 1.00 97.94 91 PHE A N 1
ATOM 667 C CA . PHE A 1 91 ? -3.660 2.525 7.227 1.00 97.94 91 PHE A CA 1
ATOM 668 C C . PHE A 1 91 ? -4.374 2.917 8.529 1.00 97.94 91 PHE A C 1
ATOM 670 O O . PHE A 1 91 ? -4.852 4.042 8.692 1.00 97.94 91 PHE A O 1
ATOM 677 N N . THR A 1 92 ? -4.444 1.989 9.483 1.00 96.12 92 THR A N 1
ATOM 678 C CA . THR A 1 92 ? -5.051 2.195 10.810 1.00 96.12 92 THR A CA 1
ATOM 679 C C . THR A 1 92 ? -4.341 1.368 11.889 1.00 96.12 92 THR A C 1
ATOM 681 O O . THR A 1 92 ? -3.579 0.457 11.576 1.00 96.12 92 THR A O 1
ATOM 684 N N . GLY A 1 93 ? -4.553 1.686 13.168 1.00 94.44 93 GLY A N 1
ATOM 685 C CA . GLY A 1 93 ? -3.935 0.962 14.288 1.00 94.44 93 GLY A CA 1
ATOM 686 C C . GLY A 1 93 ? -2.441 1.250 14.484 1.00 94.44 93 GLY A C 1
ATOM 687 O O . GLY A 1 93 ? -1.702 0.367 14.900 1.00 94.44 93 GLY A O 1
ATOM 688 N N . LEU A 1 94 ? -1.985 2.471 14.186 1.00 93.62 94 LEU A N 1
ATOM 689 C CA . LEU A 1 94 ? -0.566 2.872 14.231 1.00 93.62 94 LEU A CA 1
ATOM 690 C C . LEU A 1 94 ? -0.011 3.069 15.667 1.00 93.62 94 LEU A C 1
ATOM 692 O O . LEU A 1 94 ? 1.074 3.615 15.847 1.00 93.62 94 LEU A O 1
ATOM 696 N N . ASP A 1 95 ? -0.746 2.673 16.711 1.00 86.62 95 ASP A N 1
ATOM 697 C CA . ASP A 1 95 ? -0.357 2.906 18.113 1.00 86.62 95 ASP A CA 1
ATOM 698 C C . ASP A 1 95 ? 0.870 2.085 18.560 1.00 86.62 95 ASP A C 1
ATOM 700 O O . ASP A 1 95 ? 1.529 2.442 19.538 1.00 86.62 95 ASP A O 1
ATOM 704 N N . GLU A 1 96 ? 1.167 0.978 17.874 1.00 81.25 96 GLU A N 1
ATOM 705 C CA . GLU A 1 96 ? 2.180 -0.010 18.282 1.00 81.25 96 GLU A CA 1
ATOM 706 C C . GLU A 1 96 ? 3.362 -0.139 17.310 1.00 81.25 96 GLU A C 1
ATOM 708 O O . GLU A 1 96 ? 4.242 -0.967 17.537 1.00 81.25 96 GLU A O 1
ATOM 713 N N . GLY A 1 97 ? 3.402 0.662 16.244 1.00 78.50 97 GLY A N 1
ATOM 714 C CA . GLY A 1 97 ? 4.440 0.569 15.220 1.00 78.50 97 GLY A CA 1
ATOM 715 C C . GLY A 1 97 ? 3.993 1.099 13.861 1.00 78.50 97 GLY A C 1
ATOM 716 O O . GLY A 1 97 ? 2.943 1.739 13.739 1.00 78.50 97 GLY A O 1
ATOM 717 N N . GLY A 1 98 ? 4.805 0.822 12.844 1.00 85.94 98 GLY A N 1
ATOM 718 C CA . GLY A 1 98 ? 4.627 1.305 11.483 1.00 85.94 98 GLY A CA 1
ATOM 719 C C . GLY A 1 98 ? 5.470 2.531 11.134 1.00 85.94 98 GLY A C 1
ATOM 720 O O . GLY A 1 98 ? 6.208 3.093 11.941 1.00 85.94 98 GLY A O 1
ATOM 721 N N . GLY A 1 99 ? 5.330 2.952 9.882 1.00 94.31 99 GLY A N 1
ATOM 722 C CA . GLY A 1 99 ? 6.154 3.970 9.240 1.00 94.31 99 GLY A CA 1
ATOM 723 C C . GLY A 1 99 ? 6.366 3.608 7.776 1.00 94.31 99 GLY A C 1
ATOM 724 O O . GLY A 1 99 ? 5.905 2.566 7.323 1.00 94.31 99 GLY A O 1
ATOM 725 N N . ILE A 1 100 ? 7.047 4.454 7.026 1.00 97.44 100 ILE A N 1
ATOM 726 C CA . ILE A 1 100 ? 7.528 4.112 5.684 1.00 97.44 100 ILE A CA 1
ATOM 727 C C . ILE A 1 100 ? 9.044 3.956 5.784 1.00 97.44 100 ILE A C 1
ATOM 729 O O . ILE A 1 100 ? 9.655 4.665 6.594 1.00 97.44 100 ILE A O 1
ATOM 733 N N . SER A 1 101 ? 9.638 3.043 5.010 1.00 96.31 101 SER A N 1
ATOM 734 C CA . SER A 1 101 ? 11.094 2.865 5.000 1.00 96.31 101 SER A CA 1
ATOM 735 C C . SER A 1 101 ? 11.826 4.192 4.800 1.00 96.31 101 SER A C 1
ATOM 737 O O . SER A 1 101 ? 11.343 5.124 4.143 1.00 96.31 101 SER A O 1
ATOM 739 N N . SER A 1 102 ? 13.033 4.288 5.363 1.00 95.75 102 SER A N 1
ATOM 740 C CA . SER A 1 102 ? 13.910 5.444 5.136 1.00 95.75 102 SER A CA 1
ATOM 741 C C . SER A 1 102 ? 14.319 5.597 3.674 1.00 95.75 102 SER A C 1
ATOM 743 O O . SER A 1 102 ? 14.692 6.694 3.255 1.00 95.75 102 SER A O 1
ATOM 745 N N . ASP A 1 103 ? 14.214 4.512 2.914 1.00 96.50 103 ASP A N 1
ATOM 746 C CA . ASP A 1 103 ? 14.698 4.395 1.546 1.00 96.50 103 ASP A CA 1
ATOM 747 C C . ASP A 1 103 ? 13.609 4.781 0.530 1.00 96.50 103 ASP A C 1
ATOM 749 O O . ASP A 1 103 ? 13.861 4.850 -0.673 1.00 96.50 103 ASP A O 1
ATOM 753 N N . TYR A 1 104 ? 12.422 5.190 1.007 1.00 97.75 104 TYR A N 1
ATOM 754 C CA . TYR A 1 104 ? 11.357 5.752 0.173 1.00 97.75 104 TYR A CA 1
ATOM 755 C C . TYR A 1 104 ? 11.832 6.885 -0.742 1.00 97.75 104 TYR A C 1
ATOM 757 O O . TYR A 1 104 ? 11.331 7.032 -1.854 1.00 97.75 104 TYR A O 1
ATOM 765 N N . ILE A 1 105 ? 12.794 7.702 -0.305 1.00 97.06 105 ILE A N 1
ATOM 766 C CA . ILE A 1 105 ? 13.337 8.769 -1.153 1.00 97.06 105 ILE A CA 1
ATOM 767 C C . ILE A 1 105 ? 14.071 8.216 -2.378 1.00 97.06 105 ILE A C 1
ATOM 769 O O . ILE A 1 105 ? 14.007 8.816 -3.451 1.00 97.06 105 ILE A O 1
ATOM 773 N N . ASP A 1 106 ? 14.748 7.079 -2.243 1.00 96.44 106 ASP A N 1
ATOM 774 C CA . ASP A 1 106 ? 15.450 6.440 -3.348 1.00 96.44 106 ASP A CA 1
ATOM 775 C C . ASP A 1 106 ? 14.448 5.772 -4.292 1.00 96.44 106 ASP A C 1
ATOM 777 O O . ASP A 1 106 ? 14.529 5.983 -5.505 1.00 96.44 106 ASP A O 1
ATOM 781 N N . TYR A 1 107 ? 13.434 5.098 -3.738 1.00 97.12 107 TYR A N 1
ATOM 782 C CA . TYR A 1 107 ? 12.277 4.608 -4.491 1.00 97.12 107 TYR A CA 1
ATOM 783 C C . TYR A 1 107 ? 11.594 5.729 -5.295 1.00 97.12 107 TYR A C 1
ATOM 785 O O . TYR A 1 107 ? 11.403 5.616 -6.505 1.00 97.12 107 TYR A O 1
ATOM 793 N N . ALA A 1 108 ? 11.271 6.858 -4.657 1.00 96.56 108 ALA A N 1
ATOM 794 C CA . ALA A 1 108 ? 10.581 7.980 -5.295 1.00 96.56 108 ALA A CA 1
ATOM 795 C C . ALA A 1 108 ? 11.420 8.649 -6.400 1.00 96.56 108 ALA A C 1
ATOM 797 O O . ALA A 1 108 ? 10.875 9.269 -7.314 1.00 96.56 108 ALA A O 1
ATOM 798 N N . ASN A 1 109 ? 12.749 8.526 -6.328 1.00 95.50 109 ASN A N 1
ATOM 799 C CA . ASN A 1 109 ? 13.678 9.009 -7.346 1.00 95.50 109 ASN A CA 1
ATOM 800 C C . ASN A 1 109 ? 13.999 7.958 -8.424 1.00 95.50 109 ASN A C 1
ATOM 802 O O . ASN A 1 109 ? 14.791 8.252 -9.330 1.00 95.50 109 ASN A O 1
ATOM 806 N N . ASN A 1 110 ? 13.406 6.759 -8.362 1.00 90.94 110 ASN A N 1
ATOM 807 C CA . ASN A 1 110 ? 13.607 5.716 -9.362 1.00 90.94 110 ASN A CA 1
ATOM 808 C C . ASN A 1 110 ? 13.255 6.264 -10.768 1.00 90.94 110 ASN A C 1
ATOM 810 O O . ASN A 1 110 ? 12.163 6.802 -10.989 1.00 90.94 110 ASN A O 1
ATOM 814 N N . PRO A 1 111 ? 14.158 6.126 -11.760 1.00 91.25 111 PRO A N 1
ATOM 815 C CA . PRO A 1 111 ? 13.988 6.714 -13.091 1.00 91.25 111 PRO A CA 1
ATOM 816 C C . PRO A 1 111 ? 12.820 6.134 -13.903 1.00 91.25 111 PRO A C 1
ATOM 818 O O . PRO A 1 111 ? 12.464 6.701 -14.938 1.00 91.25 111 PRO A O 1
ATOM 821 N N . ASN A 1 112 ? 12.240 5.014 -13.470 1.00 91.56 112 ASN A N 1
ATOM 822 C CA . ASN A 1 112 ? 11.150 4.328 -14.158 1.00 91.56 112 ASN A CA 1
ATOM 823 C C . ASN A 1 112 ? 9.762 4.923 -13.846 1.00 91.56 112 ASN A C 1
ATOM 825 O O . ASN A 1 112 ? 8.798 4.591 -14.535 1.00 91.56 112 ASN A O 1
ATOM 829 N N . GLY A 1 113 ? 9.659 5.838 -12.872 1.00 91.31 113 GLY A N 1
ATOM 830 C CA . GLY A 1 113 ? 8.436 6.605 -12.604 1.00 91.31 113 GLY A CA 1
ATOM 831 C C . GLY A 1 113 ? 7.375 5.879 -11.775 1.00 91.31 113 GLY A C 1
ATOM 832 O O . GLY A 1 113 ? 6.195 6.207 -11.895 1.00 91.31 113 GLY A O 1
ATOM 833 N N . TYR A 1 114 ? 7.787 4.903 -10.966 1.00 96.69 114 TYR A N 1
ATOM 834 C CA . TYR A 1 114 ? 6.953 4.236 -9.965 1.00 96.69 114 TYR A CA 1
ATOM 835 C C . TYR A 1 114 ? 6.505 5.207 -8.864 1.00 96.69 114 TYR A C 1
ATOM 837 O O . TYR A 1 114 ? 7.181 6.199 -8.592 1.00 96.69 114 TYR A O 1
ATOM 845 N N . ALA A 1 115 ? 5.329 4.971 -8.279 1.00 97.75 115 ALA A N 1
ATOM 846 C CA . ALA A 1 115 ? 4.737 5.894 -7.313 1.00 97.75 115 ALA A CA 1
ATOM 847 C C . ALA A 1 115 ? 3.793 5.201 -6.324 1.00 97.75 115 ALA A C 1
ATOM 849 O O . ALA A 1 115 ? 3.087 4.251 -6.670 1.00 97.75 115 ALA A O 1
ATOM 850 N N . ILE A 1 116 ? 3.762 5.728 -5.098 1.00 98.69 116 ILE A N 1
ATOM 851 C CA . ILE A 1 116 ? 2.763 5.419 -4.071 1.00 98.69 116 ILE A CA 1
ATOM 852 C C . ILE A 1 116 ? 1.866 6.650 -3.947 1.00 98.69 116 ILE A C 1
ATOM 854 O O . ILE A 1 116 ? 2.367 7.754 -3.754 1.00 98.69 116 ILE A O 1
ATOM 858 N N . THR A 1 117 ? 0.557 6.473 -4.098 1.00 98.75 117 THR A N 1
ATOM 859 C CA . THR A 1 117 ? -0.419 7.573 -4.163 1.00 98.75 117 THR 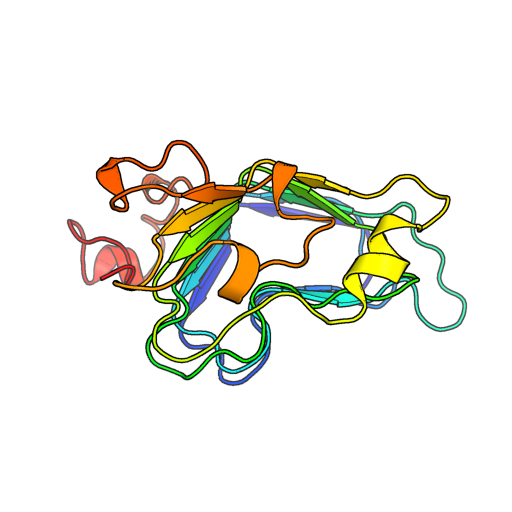A CA 1
ATOM 860 C C . THR A 1 117 ? -1.699 7.227 -3.409 1.00 98.75 117 THR A C 1
ATOM 862 O O . THR A 1 117 ? -1.931 6.061 -3.091 1.00 98.75 117 THR A O 1
ATOM 865 N N . ASP A 1 118 ? -2.548 8.228 -3.168 1.00 98.69 118 ASP A N 1
ATOM 866 C CA . ASP A 1 118 ? -3.921 8.037 -2.674 1.00 98.69 118 ASP A CA 1
ATOM 867 C C . ASP A 1 118 ? -3.991 7.219 -1.370 1.00 98.69 118 ASP A C 1
ATOM 869 O O . ASP A 1 118 ? -4.485 6.085 -1.322 1.00 98.69 118 ASP A O 1
ATOM 873 N N . ILE A 1 119 ? -3.416 7.799 -0.313 1.00 98.94 119 ILE A N 1
ATOM 874 C CA . ILE A 1 119 ? -3.330 7.207 1.019 1.00 98.94 119 ILE A CA 1
ATOM 875 C C . ILE A 1 119 ? -4.300 7.919 1.959 1.00 98.94 119 ILE A C 1
ATOM 877 O O . ILE A 1 119 ? -4.249 9.139 2.127 1.00 98.94 119 ILE A O 1
ATOM 881 N N . GLU A 1 120 ? -5.107 7.148 2.680 1.00 98.81 120 GLU A N 1
ATOM 882 C CA . GLU A 1 120 ? -5.765 7.619 3.892 1.00 98.81 120 GLU A CA 1
ATOM 883 C C . GLU A 1 120 ? -5.183 6.941 5.133 1.00 98.81 120 GLU A C 1
ATOM 885 O O . GLU A 1 120 ? -4.793 5.772 5.127 1.00 98.81 120 GLU A O 1
ATOM 890 N N . VAL A 1 121 ? -5.135 7.686 6.234 1.00 98.38 121 VAL A N 1
ATOM 891 C CA . VAL A 1 121 ? -4.645 7.177 7.517 1.00 98.38 121 VAL A CA 1
ATOM 892 C C . VAL A 1 121 ? -5.536 7.611 8.672 1.00 98.38 121 VAL A C 1
ATOM 894 O O . VAL A 1 121 ? -5.950 8.769 8.765 1.00 98.38 121 VAL A O 1
ATOM 897 N N . ILE A 1 122 ? -5.800 6.692 9.598 1.00 97.44 122 ILE A N 1
ATOM 898 C CA . ILE A 1 122 ? -6.405 7.010 10.895 1.00 97.44 122 ILE A CA 1
ATOM 899 C C . ILE A 1 122 ? -5.270 7.213 11.896 1.00 97.44 122 ILE A C 1
ATOM 901 O O . ILE A 1 122 ? -4.602 6.264 12.302 1.00 97.44 122 ILE A O 1
ATOM 905 N N . LEU A 1 123 ? -5.031 8.470 12.270 1.00 96.81 123 LEU A N 1
ATOM 906 C CA . LEU A 1 123 ? -3.918 8.840 13.143 1.00 96.81 123 LEU A CA 1
ATOM 907 C C . LEU A 1 123 ? -4.240 8.596 14.626 1.00 96.81 123 LEU A C 1
ATOM 909 O O . LEU A 1 123 ? -5.308 9.013 15.091 1.00 96.81 123 LEU A O 1
ATOM 913 N N . PRO A 1 124 ? -3.289 8.045 15.402 1.00 95.00 124 PRO A N 1
ATOM 914 C CA . PRO A 1 124 ? -3.349 8.050 16.856 1.00 95.00 124 PRO A CA 1
ATOM 915 C C . PRO A 1 124 ? -3.528 9.463 17.436 1.00 95.00 124 PRO A C 1
ATOM 917 O O . PRO A 1 124 ? -2.945 10.427 16.913 1.00 95.00 124 PRO A O 1
ATOM 920 N N . PRO A 1 125 ? -4.274 9.633 18.543 1.00 94.75 125 PRO A N 1
ATOM 921 C CA . PRO A 1 125 ? -4.447 10.932 19.184 1.00 94.75 125 PRO A CA 1
ATOM 922 C C . PRO A 1 125 ? -3.114 11.632 19.490 1.00 94.75 125 PRO A C 1
ATOM 924 O O . PRO A 1 125 ? -2.229 11.073 20.129 1.00 94.75 125 PRO A O 1
ATOM 927 N N . GLY A 1 126 ? -2.988 12.894 19.069 1.00 95.44 126 GLY A N 1
ATOM 928 C CA . GLY A 1 126 ? -1.795 13.712 19.322 1.00 95.44 126 GLY A CA 1
ATOM 929 C C . GLY A 1 126 ? -0.634 13.500 18.345 1.00 95.44 126 GLY A C 1
ATOM 930 O O . GLY A 1 126 ? 0.398 14.148 18.507 1.00 95.44 126 GLY A O 1
ATOM 931 N N . THR A 1 127 ? -0.796 12.650 17.329 1.00 96.62 127 THR A N 1
ATOM 932 C CA . THR A 1 127 ? 0.187 12.467 16.249 1.00 96.62 127 THR A CA 1
ATOM 933 C C . THR A 1 127 ? -0.171 13.283 15.004 1.00 96.62 127 THR A C 1
ATOM 935 O O . THR A 1 127 ? -1.215 13.939 14.937 1.00 96.62 127 THR A O 1
ATOM 938 N N . SER A 1 128 ? 0.722 13.284 14.015 1.00 96.88 128 SER A N 1
ATOM 939 C CA . SER A 1 128 ? 0.530 13.960 12.729 1.00 96.88 128 SER A CA 1
ATOM 940 C C . SER A 1 128 ? 0.997 13.065 11.583 1.00 96.88 128 SER A C 1
ATOM 942 O O . SER A 1 128 ? 1.720 12.103 11.819 1.00 96.88 128 SER A O 1
ATOM 944 N N . ILE A 1 129 ? 0.646 13.396 10.337 1.00 97.81 129 ILE A N 1
ATOM 945 C CA . ILE A 1 129 ? 1.105 12.648 9.149 1.00 97.81 129 ILE A CA 1
ATOM 946 C C . ILE A 1 129 ? 2.635 12.501 9.144 1.00 97.81 129 ILE A C 1
ATOM 948 O O . ILE A 1 129 ? 3.144 11.396 8.993 1.00 97.81 129 ILE A O 1
ATOM 952 N N . GLY A 1 130 ? 3.368 13.583 9.421 1.00 96.69 130 GLY A N 1
ATOM 953 C CA . GLY A 1 130 ? 4.836 13.571 9.458 1.00 96.69 130 GLY A CA 1
ATOM 954 C C . GLY A 1 130 ? 5.453 12.732 10.585 1.00 96.69 130 GLY A C 1
ATOM 955 O O . GLY A 1 130 ? 6.670 12.626 10.658 1.00 96.69 130 GLY A O 1
ATOM 956 N N . THR A 1 131 ? 4.644 12.156 11.481 1.00 96.06 131 THR A N 1
ATOM 957 C CA . THR A 1 131 ? 5.108 11.166 12.464 1.00 96.06 131 THR A CA 1
ATOM 958 C C . THR A 1 131 ? 5.380 9.810 11.811 1.00 96.06 131 THR A C 1
ATOM 960 O O . THR A 1 131 ? 6.273 9.106 12.265 1.00 96.06 131 THR A O 1
ATOM 963 N N . PHE A 1 132 ? 4.635 9.458 10.759 1.00 96.94 132 PHE A N 1
ATOM 964 C CA . PHE A 1 132 ? 4.662 8.123 10.148 1.00 96.94 132 PHE A CA 1
ATOM 965 C C . PHE A 1 132 ? 5.056 8.132 8.669 1.00 96.94 132 PHE A C 1
ATOM 967 O O . PHE A 1 132 ? 5.509 7.115 8.155 1.00 96.94 132 PHE A O 1
ATOM 974 N N . PHE A 1 133 ? 4.884 9.264 7.984 1.00 98.00 133 PHE A N 1
ATOM 975 C CA . PHE A 1 133 ? 5.147 9.394 6.555 1.00 98.00 133 PHE A CA 1
ATOM 976 C C . PHE A 1 133 ? 6.272 10.405 6.295 1.00 98.00 133 PHE A C 1
ATOM 978 O O . PHE A 1 133 ? 6.272 11.481 6.908 1.00 98.00 133 PHE A O 1
ATOM 985 N N . PRO A 1 134 ? 7.208 10.104 5.374 1.00 97.19 134 PRO A N 1
ATOM 986 C CA . PRO A 1 134 ? 8.238 11.041 4.952 1.00 97.19 134 PRO A CA 1
ATOM 987 C C . PRO A 1 134 ? 7.612 12.240 4.235 1.00 97.19 134 PRO A C 1
ATOM 989 O O . PRO A 1 134 ? 6.491 12.182 3.721 1.00 97.19 134 PRO A O 1
ATOM 992 N N . THR A 1 135 ? 8.348 13.352 4.187 1.00 96.38 135 THR A N 1
ATOM 993 C CA . THR A 1 135 ? 7.830 14.617 3.632 1.00 96.38 135 THR A CA 1
ATOM 994 C C . THR A 1 135 ? 7.462 14.473 2.155 1.00 96.38 135 THR A C 1
ATOM 996 O O . THR A 1 135 ? 6.502 15.080 1.690 1.00 96.38 135 THR A O 1
ATOM 999 N N . GLU A 1 136 ? 8.198 13.632 1.440 1.00 96.06 136 GLU A N 1
ATOM 1000 C CA . GLU A 1 136 ? 8.070 13.361 0.014 1.00 96.06 136 GLU A CA 1
ATOM 1001 C C . GLU A 1 136 ? 6.842 12.516 -0.334 1.00 96.06 136 GLU A C 1
ATOM 1003 O O . GLU A 1 136 ? 6.403 12.545 -1.480 1.00 96.06 136 GLU A O 1
ATOM 1008 N N . LEU A 1 137 ? 6.264 11.804 0.640 1.00 97.75 137 LEU A N 1
ATOM 1009 C CA . LEU A 1 137 ? 5.006 11.070 0.471 1.00 97.75 137 LEU A CA 1
ATOM 1010 C C . LEU A 1 137 ? 3.811 11.808 1.085 1.00 97.75 137 LEU A C 1
ATOM 1012 O O . LEU A 1 137 ? 2.671 11.564 0.709 1.00 97.75 137 LEU A O 1
ATOM 1016 N N . ALA A 1 138 ? 4.045 12.735 2.017 1.00 97.38 138 ALA A N 1
ATOM 1017 C CA . A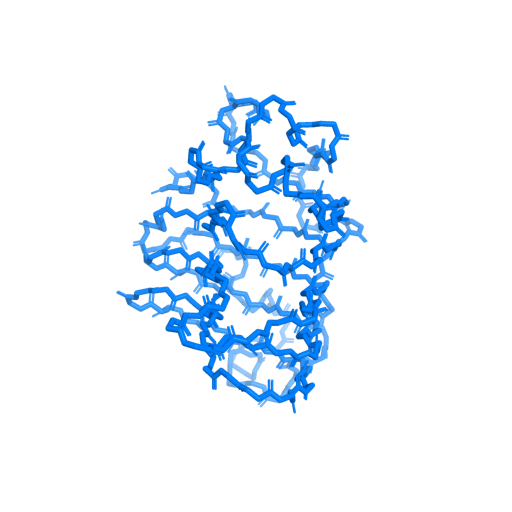LA A 1 138 ? 2.987 13.367 2.804 1.00 97.38 138 ALA A CA 1
ATOM 1018 C C . ALA A 1 138 ? 1.908 14.091 1.973 1.00 97.38 138 ALA A C 1
ATOM 1020 O O . ALA A 1 138 ? 0.793 14.255 2.462 1.00 97.38 138 ALA A O 1
ATOM 1021 N N . SER A 1 139 ? 2.200 14.521 0.737 1.00 97.69 139 SER A N 1
ATOM 1022 C CA . SER A 1 139 ? 1.200 15.129 -0.158 1.00 97.69 139 SER A CA 1
ATOM 1023 C C . SER A 1 139 ? 0.143 14.149 -0.666 1.00 97.69 139 SER A C 1
ATOM 1025 O O . SER A 1 139 ? -0.940 14.584 -1.045 1.00 97.69 139 SER A O 1
ATOM 1027 N N . GLU A 1 140 ? 0.450 12.855 -0.661 1.00 98.62 140 GLU A N 1
ATOM 1028 C CA . GLU A 1 140 ? -0.456 11.778 -1.064 1.00 98.62 140 GLU A CA 1
ATOM 1029 C C . GLU A 1 140 ? -1.298 11.259 0.110 1.00 98.62 140 GLU A C 1
ATOM 1031 O O . GLU A 1 140 ? -2.139 10.383 -0.076 1.00 98.62 140 GLU A O 1
ATOM 1036 N N . VAL A 1 141 ? -1.076 11.783 1.323 1.00 98.75 141 VAL A N 1
ATOM 1037 C CA . VAL A 1 141 ? -1.674 11.278 2.562 1.00 98.75 141 VAL A CA 1
ATOM 1038 C C . VAL A 1 141 ? -2.745 12.231 3.081 1.00 98.75 141 VAL A C 1
ATOM 1040 O O . VAL A 1 141 ? -2.488 13.402 3.363 1.00 98.75 141 VAL A O 1
ATOM 1043 N N . THR A 1 142 ? -3.944 11.702 3.306 1.00 98.75 142 THR A N 1
ATOM 1044 C CA . THR A 1 142 ? -5.045 12.400 3.979 1.00 98.75 142 THR A CA 1
ATOM 1045 C C . THR A 1 142 ? -5.385 11.702 5.292 1.00 98.75 142 THR A C 1
ATOM 1047 O O . THR A 1 142 ? -5.561 10.489 5.338 1.00 98.75 142 THR A O 1
ATOM 1050 N N . SER A 1 143 ? -5.504 12.446 6.395 1.00 98.38 143 SER A N 1
ATOM 1051 C CA . SER A 1 143 ? -5.993 11.851 7.641 1.00 98.38 143 SER A CA 1
ATOM 1052 C C . SER A 1 143 ? -7.521 11.785 7.666 1.00 98.38 143 SER A C 1
ATOM 1054 O O . SER A 1 143 ? -8.208 12.754 7.336 1.00 98.38 143 SER A O 1
ATOM 1056 N N . VAL A 1 144 ? -8.059 10.646 8.102 1.00 98.44 144 VAL A N 1
ATOM 1057 C CA . VAL A 1 144 ? -9.501 10.419 8.273 1.00 98.44 144 VAL A CA 1
ATOM 1058 C C . VAL A 1 144 ? -9.821 10.053 9.720 1.00 98.44 144 VAL A C 1
ATOM 1060 O O . VAL A 1 144 ? -8.984 9.540 10.460 1.00 98.44 144 VAL A O 1
ATOM 1063 N N . ALA A 1 145 ? -11.043 10.358 10.164 1.00 96.31 145 ALA A N 1
ATOM 1064 C CA . ALA A 1 145 ? -11.402 10.259 11.580 1.00 96.31 145 ALA A CA 1
ATOM 1065 C C . ALA A 1 145 ? -11.612 8.817 12.076 1.00 96.31 145 ALA A C 1
ATOM 1067 O O . ALA A 1 145 ? -11.473 8.556 13.268 1.00 96.31 145 ALA A O 1
ATOM 1068 N N . ASN A 1 146 ? -12.045 7.912 11.197 1.00 94.94 146 ASN A N 1
ATOM 1069 C CA . ASN A 1 146 ? -12.359 6.511 11.491 1.00 94.94 146 ASN A CA 1
ATOM 1070 C C . ASN A 1 146 ? -12.597 5.741 10.181 1.00 94.94 146 ASN A C 1
ATOM 1072 O O . ASN A 1 146 ? -12.747 6.355 9.124 1.00 94.94 146 ASN A O 1
ATOM 1076 N N . LEU A 1 147 ? -12.720 4.411 10.269 1.00 92.81 147 LEU A N 1
ATOM 1077 C CA . LEU A 1 147 ? -12.945 3.528 9.115 1.00 92.81 147 LEU A CA 1
ATOM 1078 C C . LEU A 1 147 ? -14.197 3.892 8.307 1.00 92.81 147 LEU A C 1
ATOM 1080 O O . LEU A 1 147 ? -14.196 3.782 7.090 1.00 92.81 147 LEU A O 1
ATOM 1084 N N . GLY A 1 148 ? -15.265 4.359 8.961 1.00 92.38 148 GLY A N 1
ATOM 1085 C CA . GLY A 1 148 ? -16.499 4.757 8.275 1.00 92.38 148 GLY A CA 1
ATOM 1086 C C . GLY A 1 148 ? -16.384 6.067 7.490 1.00 92.38 148 GLY A C 1
ATOM 1087 O O . GLY A 1 148 ? -17.277 6.384 6.709 1.00 92.38 148 GLY A O 1
ATOM 1088 N N . SER A 1 149 ? -15.313 6.833 7.712 1.00 96.12 149 SER A N 1
ATOM 1089 C CA . SER A 1 149 ? -15.003 8.057 6.966 1.00 96.12 149 SER A CA 1
ATOM 1090 C C . SER A 1 149 ? -14.015 7.809 5.829 1.00 96.12 149 SER A C 1
ATOM 1092 O O . SER A 1 149 ? -13.801 8.721 5.036 1.00 96.12 149 SER A O 1
ATOM 1094 N N . ALA A 1 150 ? -13.410 6.618 5.778 1.00 97.00 150 ALA A N 1
ATOM 1095 C CA . ALA A 1 150 ? -12.437 6.281 4.759 1.00 97.00 150 ALA A CA 1
ATOM 1096 C C . ALA A 1 150 ? -13.119 6.107 3.396 1.00 97.00 150 ALA A C 1
ATOM 1098 O O . ALA A 1 150 ? -14.199 5.514 3.294 1.00 97.00 150 ALA A O 1
ATOM 1099 N N . THR A 1 151 ? -12.492 6.639 2.355 1.00 97.62 151 THR A N 1
ATOM 1100 C CA . THR A 1 151 ? -12.932 6.523 0.962 1.00 97.62 151 THR A CA 1
ATOM 1101 C C . THR A 1 151 ? -12.022 5.633 0.124 1.00 97.62 151 THR A C 1
ATOM 1103 O O . THR A 1 151 ? -12.436 5.208 -0.957 1.00 97.62 151 THR A O 1
ATOM 1106 N N . VAL A 1 152 ? -10.849 5.289 0.662 1.00 98.19 152 VAL A N 1
ATOM 1107 C CA . VAL A 1 152 ? -9.877 4.380 0.050 1.00 98.19 152 VAL A CA 1
ATOM 1108 C C . VAL A 1 152 ? -9.762 3.054 0.805 1.00 98.19 152 VAL A C 1
ATOM 1110 O O . VAL A 1 152 ? -10.280 2.885 1.911 1.00 98.19 152 VAL A O 1
ATOM 1113 N N . GLY A 1 153 ? -9.056 2.100 0.200 1.00 97.62 153 GLY A N 1
ATOM 1114 C CA . GLY A 1 153 ? -8.727 0.809 0.793 1.00 97.62 153 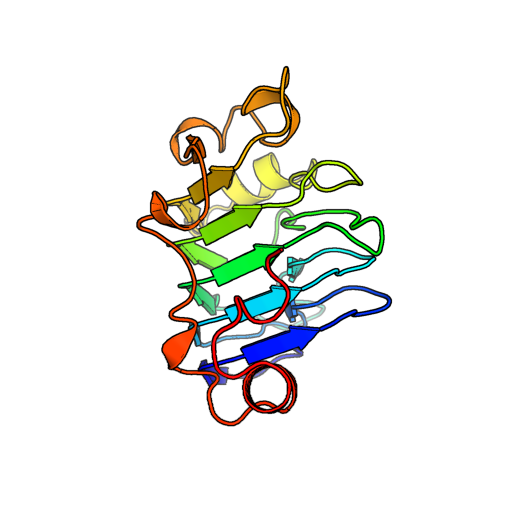GLY A CA 1
ATOM 1115 C C . GLY A 1 153 ? -9.567 -0.359 0.279 1.00 97.62 153 GLY A C 1
ATOM 1116 O O . GLY A 1 153 ? -10.194 -0.306 -0.782 1.00 97.62 153 GLY A O 1
ATOM 1117 N N . ALA A 1 154 ? -9.528 -1.462 1.020 1.00 97.44 154 ALA A N 1
ATOM 1118 C CA . ALA A 1 154 ? -10.110 -2.730 0.623 1.00 97.44 154 ALA A CA 1
ATOM 1119 C C . ALA A 1 154 ? -11.640 -2.746 0.724 1.00 97.44 154 ALA A C 1
ATOM 1121 O O . ALA A 1 154 ? -12.254 -2.337 1.712 1.00 97.44 154 ALA A O 1
ATOM 1122 N N . ASN A 1 155 ? -12.278 -3.366 -0.265 1.00 95.56 155 ASN A N 1
ATOM 1123 C CA . ASN A 1 155 ? -13.664 -3.787 -0.170 1.00 95.56 155 ASN A CA 1
ATOM 1124 C C . ASN A 1 155 ? -13.779 -5.035 0.719 1.00 95.56 155 ASN A C 1
ATOM 1126 O O . ASN A 1 155 ? -13.756 -6.178 0.245 1.00 95.56 155 ASN A O 1
ATOM 1130 N N . VAL A 1 156 ? -13.992 -4.808 2.017 1.00 91.31 156 VAL A N 1
ATOM 1131 C CA . VAL A 1 156 ? -14.148 -5.869 3.027 1.00 91.31 156 VAL A CA 1
ATOM 1132 C C . VAL A 1 156 ? -15.305 -6.841 2.734 1.00 91.31 156 VAL A C 1
ATOM 1134 O O . VAL A 1 156 ? -15.288 -7.987 3.185 1.00 91.31 156 VAL A O 1
ATOM 1137 N N . ASN A 1 157 ? -16.297 -6.447 1.924 1.00 90.88 157 ASN A N 1
ATOM 1138 C CA . ASN A 1 157 ? -17.409 -7.329 1.553 1.00 90.88 157 ASN A CA 1
ATOM 1139 C C . ASN A 1 157 ? -16.998 -8.448 0.586 1.00 90.88 157 ASN A C 1
ATOM 1141 O O . ASN A 1 157 ? -17.744 -9.411 0.425 1.00 90.88 157 ASN A O 1
ATOM 1145 N N . ALA A 1 158 ? -15.828 -8.364 -0.048 1.00 94.00 158 ALA A N 1
ATOM 1146 C CA . ALA A 1 158 ? -15.334 -9.434 -0.909 1.00 94.00 158 ALA A CA 1
ATOM 1147 C C . ALA A 1 158 ? -14.760 -10.629 -0.121 1.00 94.00 158 ALA A C 1
ATOM 1149 O O . ALA A 1 158 ? -14.572 -11.711 -0.675 1.00 94.00 158 ALA A O 1
ATOM 1150 N N . PHE A 1 159 ? -14.532 -10.472 1.187 1.00 93.06 159 PHE A N 1
ATOM 1151 C CA . PHE A 1 159 ? -13.882 -11.470 2.041 1.00 93.06 159 PHE A CA 1
ATOM 1152 C C . PHE A 1 159 ? -14.854 -12.419 2.753 1.00 93.06 159 PHE A C 1
ATOM 1154 O O . PHE A 1 159 ? -14.470 -13.108 3.697 1.00 93.06 159 PHE A O 1
ATOM 1161 N N . ILE A 1 160 ? -16.108 -12.516 2.293 1.00 91.12 160 ILE A N 1
ATOM 1162 C CA . ILE A 1 160 ? -17.136 -13.417 2.863 1.00 91.12 160 ILE A CA 1
ATOM 1163 C C . ILE A 1 160 ? -16.731 -14.897 2.895 1.00 91.12 160 ILE A C 1
ATOM 1165 O O . ILE A 1 160 ? -17.303 -15.684 3.648 1.00 91.12 160 ILE A O 1
ATOM 1169 N N . TRP A 1 161 ? -15.763 -15.285 2.067 1.00 90.19 161 TRP A N 1
ATOM 1170 C CA . TRP A 1 161 ? -15.253 -16.648 1.983 1.00 90.19 161 TRP A CA 1
ATOM 1171 C C . TRP A 1 161 ? -14.274 -16.994 3.113 1.00 90.19 161 TRP A C 1
ATOM 1173 O O . TRP A 1 161 ? -14.018 -18.172 3.352 1.00 90.19 161 TRP A O 1
ATOM 1183 N N . THR A 1 162 ? -13.722 -15.990 3.797 1.00 90.69 162 THR A N 1
ATOM 1184 C CA . THR A 1 162 ? -12.682 -16.183 4.811 1.00 90.69 162 THR A CA 1
ATOM 1185 C C . THR A 1 162 ? -13.269 -16.679 6.127 1.00 90.69 162 THR A C 1
ATOM 1187 O O . THR A 1 162 ? -14.386 -16.314 6.502 1.00 90.69 162 THR A O 1
ATOM 1190 N N . TRP A 1 163 ? -12.488 -17.464 6.875 1.00 88.81 163 TRP A N 1
ATOM 1191 C CA . TRP A 1 163 ? -12.852 -17.837 8.245 1.00 88.81 163 TRP A CA 1
ATOM 1192 C C . TRP A 1 163 ? -13.091 -16.596 9.113 1.00 88.81 163 TRP A C 1
ATOM 1194 O O . TRP A 1 163 ? -14.098 -16.531 9.808 1.00 88.81 163 TRP A O 1
ATOM 1204 N N . ALA A 1 164 ? -12.234 -15.579 8.994 1.00 85.25 164 ALA A N 1
ATOM 1205 C CA . ALA A 1 164 ? -12.342 -14.343 9.760 1.00 85.25 164 ALA A CA 1
ATOM 1206 C C . ALA A 1 164 ? -13.704 -13.647 9.589 1.00 85.25 164 ALA A C 1
ATOM 1208 O O . ALA A 1 164 ? -14.308 -13.197 10.563 1.00 85.25 164 ALA A O 1
ATOM 1209 N N . ARG A 1 165 ? -14.237 -13.604 8.360 1.00 87.88 165 ARG A N 1
ATOM 1210 C CA . ARG A 1 165 ? -15.579 -13.060 8.121 1.00 87.88 165 ARG A CA 1
ATOM 1211 C C . ARG A 1 165 ? -16.690 -14.011 8.560 1.00 87.88 165 ARG A C 1
ATOM 1213 O O . ARG A 1 165 ? -17.743 -13.544 8.973 1.00 87.88 165 ARG A O 1
ATOM 1220 N N . GLN A 1 166 ? -16.497 -15.323 8.467 1.00 87.38 166 GLN A N 1
ATOM 1221 C CA . GLN A 1 166 ? -17.504 -16.296 8.905 1.00 87.38 166 GLN A CA 1
ATOM 1222 C C . GLN A 1 166 ? -17.654 -16.346 10.430 1.00 87.38 166 GLN A C 1
ATOM 1224 O O . GLN A 1 166 ? -18.770 -16.521 10.916 1.00 87.38 166 GLN A O 1
ATOM 1229 N N . ASP A 1 167 ? -16.560 -16.157 11.167 1.00 82.94 167 ASP A N 1
ATOM 1230 C CA . ASP A 1 167 ? -16.548 -16.127 12.633 1.00 82.94 167 ASP A CA 1
ATOM 1231 C C . ASP A 1 167 ? -17.116 -14.806 13.183 1.00 82.94 167 ASP A C 1
ATOM 1233 O O . ASP A 1 167 ? -17.740 -14.782 14.243 1.00 82.94 167 ASP A O 1
ATOM 1237 N N . ASN A 1 168 ? -17.010 -13.717 12.409 1.00 77.44 168 ASN A N 1
ATOM 1238 C CA . ASN A 1 168 ? -17.631 -12.430 12.723 1.00 77.44 168 ASN A CA 1
ATOM 1239 C C . ASN A 1 168 ? -18.403 -11.825 11.523 1.00 77.44 168 ASN A C 1
ATOM 1241 O O . ASN A 1 168 ? -17.938 -10.870 10.892 1.00 77.44 168 ASN A O 1
ATOM 1245 N N . PRO A 1 169 ? -19.616 -12.332 11.207 1.00 69.81 169 PRO A N 1
ATOM 1246 C CA . PRO A 1 169 ? -20.347 -11.978 9.980 1.00 69.81 169 PRO A CA 1
ATOM 1247 C C . PRO A 1 169 ? -20.728 -10.503 9.831 1.00 69.81 169 PRO A C 1
ATOM 1249 O O . PRO A 1 169 ? -20.935 -10.037 8.708 1.00 69.81 169 PRO A O 1
ATOM 1252 N N . GLN A 1 170 ? -20.854 -9.784 10.950 1.00 65.00 170 GLN A N 1
ATOM 1253 C CA . GLN A 1 170 ? -21.195 -8.357 10.990 1.00 65.00 170 GLN A CA 1
ATOM 1254 C C . GLN A 1 170 ? -20.000 -7.469 11.348 1.00 65.00 170 GLN A C 1
ATOM 1256 O O . GLN A 1 170 ? -20.138 -6.250 11.355 1.00 65.00 170 GLN A O 1
ATOM 1261 N N . GLY A 1 171 ? -18.852 -8.068 11.660 1.00 66.94 171 GLY A N 1
ATOM 1262 C CA . GLY A 1 171 ? -17.689 -7.341 12.133 1.00 66.94 171 GLY A CA 1
ATOM 1263 C C . GLY A 1 171 ? -16.756 -6.880 11.029 1.00 66.94 171 GLY A C 1
ATOM 1264 O O . GLY A 1 171 ? -16.879 -7.225 9.848 1.00 66.94 171 GLY A O 1
ATOM 1265 N N . SER A 1 172 ? -15.769 -6.118 11.471 1.00 73.19 172 SER A N 1
ATOM 1266 C CA . SER A 1 172 ? -14.792 -5.420 10.649 1.00 73.19 172 SER A CA 1
ATOM 1267 C C . SER A 1 172 ? -13.671 -6.311 10.093 1.00 73.19 172 SER A C 1
ATOM 1269 O O . SER A 1 172 ? -12.755 -5.794 9.473 1.00 73.19 172 SER A O 1
ATOM 1271 N N . ILE A 1 173 ? -13.736 -7.642 10.265 1.00 79.56 173 ILE A N 1
ATOM 1272 C CA . ILE A 1 173 ? -12.655 -8.583 9.895 1.00 79.56 173 ILE A CA 1
ATOM 1273 C C . ILE A 1 173 ? -11.342 -8.182 10.600 1.00 79.56 173 ILE A C 1
ATOM 1275 O O . ILE A 1 173 ? -10.288 -8.114 9.986 1.00 79.56 173 ILE A O 1
ATOM 1279 N N . GLY A 1 174 ? -11.417 -7.900 11.906 1.00 73.75 174 GLY A N 1
ATOM 1280 C CA . GLY A 1 174 ? -10.239 -7.624 12.739 1.00 73.75 174 GLY A CA 1
ATOM 1281 C C . GLY A 1 174 ? -9.679 -6.208 12.639 1.00 73.75 174 GLY A C 1
ATOM 1282 O O . GLY A 1 174 ? -8.568 -5.989 13.096 1.00 73.75 174 GLY A O 1
ATOM 1283 N N . LEU A 1 175 ? -10.422 -5.259 12.061 1.00 76.19 175 LEU A N 1
ATOM 1284 C CA . LEU A 1 175 ? -10.025 -3.846 11.976 1.00 76.19 175 LEU A CA 1
ATOM 1285 C C . LEU A 1 175 ? -10.436 -3.019 13.218 1.00 76.19 175 LEU A C 1
ATOM 1287 O O . LEU A 1 175 ? -10.539 -1.797 13.131 1.00 76.19 175 LEU A O 1
ATOM 1291 N N . GLU A 1 176 ? -10.752 -3.675 14.337 1.00 67.50 176 GLU A N 1
ATOM 1292 C CA . GLU A 1 176 ? -11.180 -3.068 15.611 1.00 67.50 176 GLU A CA 1
ATOM 1293 C C . GLU A 1 176 ? -10.394 -3.647 16.788 1.00 67.50 176 GLU A C 1
ATOM 1295 O O . GLU A 1 176 ? -10.038 -4.848 16.720 1.00 67.50 176 GLU A O 1
#